Protein AF-A0A8H9BZR9-F1 (afdb_monomer)

Secondary structure (DSSP, 8-state):
-HHHHHHHHHTT-S-HHHHHHHHHTTSS-HHHHHHHHSS-HHHHH--

Radius of gyration: 9.35 Å; Cα contacts (8 Å, |Δi|>4): 40; chains: 1; bounding box: 18×20×23 Å

Mean predicted aligned error: 2.57 Å

Organism: Staphylococcus pseudintermedius (NCBI:txid283734)

Sequence (47 aa):
MRNIGIKYYKMGLYTEKQFALFVKRGFVTEDEFKELTGQNYQEVINE

Foldseek 3Di:
DLVVLLVCVVVVNDDLLRSLVCCVVVSAPQVRSCVSPVDRSVVSVVD

Solvent-accessible surface area (backbone atoms only — not comparable to full-atom values): 2835 Å² total; per-residue (Å²): 111,40,73,58,55,54,51,40,39,76,69,66,76,41,55,72,69,61,50,47,54,38,35,79,71,68,47,40,51,61,65,57,45,25,74,74,70,72,44,60,54,72,61,60,75,76,107

Nearest PDB structures (foldseek):
  2xf5-assembly1_A  TM=7.560E-01  e=2.861E+00  Bacillus phage SPP1
  2xf6-assembly1_A  TM=6.644E-01  e=2.535E+00  Bacillus phage SPP1

pLDDT: mean 92.65, std 5.56, range [72.12, 97.31]

InterPro domains:
  IPR010022 Protein of unknown function XkdX [PF09693] (7-41)

Structure (mmCIF, N/CA/C/O backbone):
data_AF-A0A8H9BZR9-F1
#
_entry.id   AF-A0A8H9BZR9-F1
#
loop_
_atom_site.group_PDB
_atom_site.id
_atom_site.type_symbol
_atom_site.label_atom_id
_atom_site.label_alt_id
_atom_site.label_comp_id
_atom_site.label_asym_id
_atom_site.label_entity_id
_atom_site.label_seq_id
_atom_site.pdbx_PDB_ins_code
_atom_site.Cartn_x
_atom_site.Cartn_y
_atom_site.Cartn_z
_atom_site.occupancy
_atom_site.B_iso_or_equiv
_atom_site.auth_seq_id
_atom_site.auth_comp_id
_atom_site.auth_asym_id
_atom_site.auth_atom_id
_atom_site.pdbx_PDB_model_num
ATOM 1 N N . MET A 1 1 ? 12.221 -5.297 -6.006 1.00 72.19 1 MET A N 1
ATOM 2 C CA . MET A 1 1 ? 11.016 -5.724 -5.252 1.00 72.19 1 MET A CA 1
ATOM 3 C C . MET A 1 1 ? 9.802 -4.813 -5.449 1.00 72.19 1 MET A C 1
ATOM 5 O O . MET A 1 1 ? 8.709 -5.357 -5.523 1.00 72.19 1 MET A O 1
ATOM 9 N N . ARG A 1 2 ? 9.959 -3.486 -5.609 1.00 77.12 2 ARG A N 1
ATOM 10 C CA . ARG A 1 2 ? 8.864 -2.513 -5.858 1.00 77.12 2 ARG A CA 1
ATOM 11 C C . ARG A 1 2 ? 7.775 -2.991 -6.830 1.00 77.12 2 ARG A C 1
ATOM 13 O O . ARG A 1 2 ? 6.631 -3.173 -6.431 1.00 77.12 2 ARG A O 1
ATOM 20 N N . ASN A 1 3 ? 8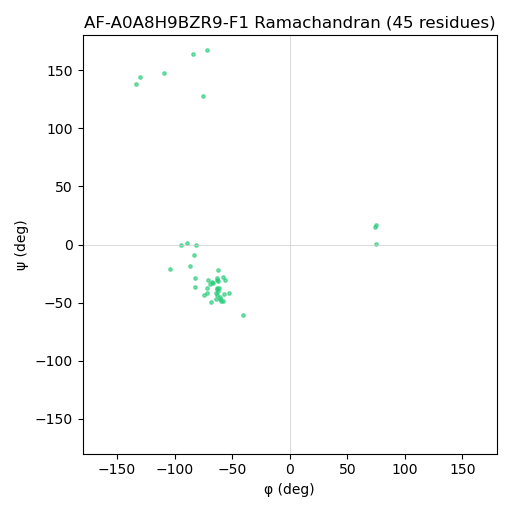.149 -3.291 -8.074 1.00 84.94 3 ASN A N 1
ATOM 21 C CA . ASN A 1 3 ? 7.189 -3.649 -9.129 1.00 84.94 3 ASN A CA 1
ATOM 22 C C . ASN A 1 3 ? 6.414 -4.944 -8.841 1.00 84.94 3 ASN A C 1
ATOM 24 O O . ASN A 1 3 ? 5.269 -5.084 -9.259 1.00 84.94 3 ASN A O 1
ATOM 28 N N . ILE A 1 4 ? 7.028 -5.887 -8.122 1.00 88.88 4 ILE A N 1
ATOM 29 C CA . ILE A 1 4 ? 6.402 -7.169 -7.780 1.00 88.88 4 ILE A CA 1
ATOM 30 C C . ILE A 1 4 ? 5.346 -6.963 -6.686 1.00 88.88 4 ILE A C 1
ATOM 32 O O . ILE A 1 4 ? 4.239 -7.473 -6.820 1.00 88.88 4 ILE A O 1
ATOM 36 N N . GLY A 1 5 ? 5.652 -6.165 -5.655 1.00 86.75 5 GLY A N 1
ATOM 37 C CA . GLY A 1 5 ? 4.704 -5.850 -4.579 1.00 86.75 5 GLY A CA 1
ATOM 38 C C . GLY A 1 5 ? 3.445 -5.148 -5.089 1.00 86.75 5 GLY A C 1
ATOM 39 O O . GLY A 1 5 ? 2.336 -5.587 -4.801 1.00 86.75 5 GLY A O 1
ATOM 40 N N . ILE A 1 6 ? 3.614 -4.124 -5.934 1.00 92.88 6 ILE A N 1
ATOM 41 C CA . ILE A 1 6 ? 2.489 -3.403 -6.556 1.00 92.88 6 ILE A CA 1
ATOM 42 C C . ILE A 1 6 ? 1.679 -4.331 -7.469 1.00 92.88 6 ILE A C 1
ATOM 44 O O . ILE A 1 6 ? 0.449 -4.309 -7.436 1.00 92.88 6 ILE A O 1
ATOM 48 N N . LYS A 1 7 ? 2.348 -5.167 -8.278 1.00 94.00 7 LYS A N 1
ATOM 49 C CA . LYS A 1 7 ? 1.668 -6.123 -9.162 1.00 94.00 7 LYS A CA 1
ATOM 50 C C . LYS A 1 7 ? 0.772 -7.071 -8.368 1.00 94.00 7 LYS A C 1
ATOM 52 O O . LYS A 1 7 ? -0.384 -7.249 -8.730 1.00 94.00 7 LYS A O 1
ATOM 57 N N . TYR A 1 8 ? 1.288 -7.662 -7.295 1.00 91.88 8 TYR A N 1
ATOM 58 C CA . TYR A 1 8 ? 0.523 -8.598 -6.474 1.00 91.88 8 TYR A CA 1
ATOM 59 C C . TYR A 1 8 ? -0.601 -7.923 -5.685 1.00 91.88 8 TYR A C 1
ATOM 61 O O . TYR A 1 8 ? -1.673 -8.512 -5.574 1.00 91.88 8 TYR A O 1
ATOM 69 N N . TYR A 1 9 ? -0.418 -6.677 -5.232 1.00 94.00 9 TYR A N 1
ATOM 70 C CA . TYR A 1 9 ? -1.519 -5.898 -4.656 1.00 94.00 9 TYR A CA 1
ATOM 71 C C . TYR A 1 9 ? -2.655 -5.699 -5.670 1.00 94.00 9 TYR A C 1
ATOM 73 O O . TYR A 1 9 ? -3.796 -6.045 -5.389 1.00 94.00 9 TYR A O 1
ATOM 81 N N . LYS A 1 10 ? -2.338 -5.273 -6.901 1.00 94.19 10 LYS A N 1
ATOM 82 C CA . LYS A 1 10 ? -3.333 -5.118 -7.981 1.00 94.19 10 LYS A CA 1
ATOM 83 C C . LYS A 1 10 ? -4.013 -6.428 -8.393 1.00 94.19 10 LYS A C 1
ATOM 85 O O . LYS A 1 10 ? -5.099 -6.396 -8.959 1.00 94.19 10 LYS A O 1
ATOM 90 N N . MET A 1 11 ? -3.384 -7.572 -8.124 1.00 96.12 11 MET A N 1
ATOM 91 C CA . MET A 1 11 ? -3.978 -8.900 -8.315 1.00 96.12 11 MET A CA 1
ATOM 92 C C . MET A 1 11 ? -4.897 -9.322 -7.153 1.00 96.12 11 MET A C 1
ATOM 94 O O . MET A 1 11 ? -5.435 -10.425 -7.192 1.00 96.12 11 MET A O 1
ATOM 98 N N . GLY A 1 12 ? -5.058 -8.489 -6.119 1.00 95.50 12 GLY A N 1
ATOM 99 C CA . GLY A 1 12 ? -5.867 -8.787 -4.935 1.00 95.50 12 GLY A CA 1
ATOM 100 C C . GLY A 1 12 ? -5.215 -9.776 -3.968 1.00 95.50 12 GLY A C 1
ATOM 101 O O . GLY A 1 12 ? -5.901 -10.359 -3.135 1.00 95.50 12 GLY A O 1
ATOM 102 N N . LEU A 1 13 ? -3.899 -10.000 -4.074 1.00 95.06 13 LEU A N 1
ATOM 103 C CA . LEU A 1 13 ? -3.177 -10.962 -3.230 1.00 95.06 13 LEU A CA 1
ATOM 104 C C . LEU A 1 13 ? -2.775 -10.393 -1.863 1.00 95.06 13 LEU A C 1
ATOM 106 O O . LEU A 1 13 ? -2.292 -11.141 -1.015 1.00 95.06 13 LEU A O 1
ATOM 110 N N . TYR A 1 14 ? -2.943 -9.085 -1.662 1.00 94.69 14 TYR A N 1
ATOM 111 C CA . TYR A 1 14 ? -2.621 -8.401 -0.417 1.00 94.69 14 TYR A CA 1
ATOM 112 C C . TYR A 1 14 ? -3.758 -7.476 -0.005 1.00 94.69 14 TYR A C 1
ATOM 114 O O . TYR A 1 14 ? -4.281 -6.738 -0.836 1.00 94.69 14 TYR A O 1
ATOM 122 N N . THR A 1 15 ? -4.077 -7.475 1.288 1.00 95.19 15 THR A N 1
ATOM 123 C CA . THR A 1 15 ? -4.879 -6.410 1.904 1.00 95.19 15 THR A CA 1
ATOM 124 C C . THR A 1 15 ? -4.065 -5.123 2.023 1.00 95.19 15 THR A C 1
ATOM 126 O O . THR A 1 15 ? -2.837 -5.143 1.930 1.00 95.19 15 THR A O 1
ATOM 129 N N . GLU A 1 16 ? -4.718 -4.003 2.315 1.00 94.69 16 GLU A N 1
ATOM 130 C CA . GLU A 1 16 ? -4.078 -2.704 2.547 1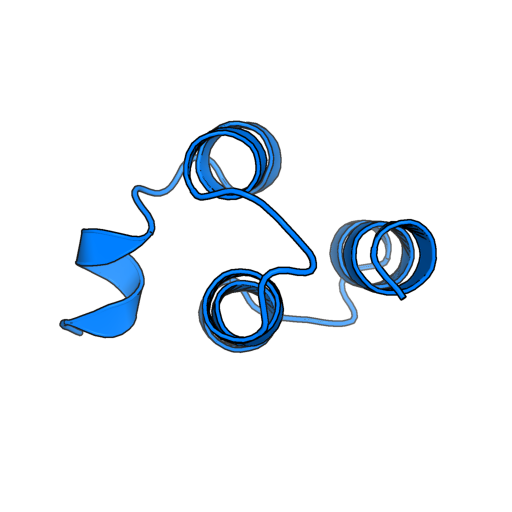.00 94.69 16 GLU A CA 1
ATOM 131 C C . GLU A 1 16 ? -3.044 -2.795 3.680 1.00 94.69 16 GLU A C 1
ATOM 133 O O . GLU A 1 16 ? -1.913 -2.337 3.524 1.00 94.69 16 GLU A O 1
ATOM 138 N N . LYS A 1 17 ? -3.368 -3.496 4.780 1.00 94.81 17 LYS A N 1
ATOM 139 C CA . LYS A 1 17 ? -2.431 -3.733 5.898 1.00 94.81 17 LYS A CA 1
ATOM 140 C C . LYS A 1 17 ? -1.205 -4.543 5.473 1.00 94.81 17 LYS A C 1
ATOM 142 O O . LYS A 1 17 ? -0.085 -4.252 5.889 1.00 94.81 17 LYS A 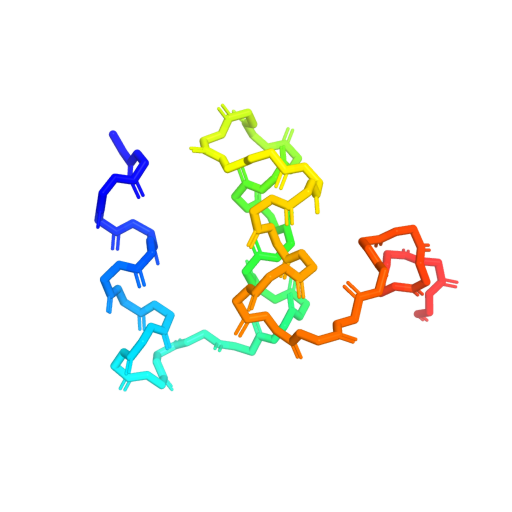O 1
ATOM 147 N N . GLN A 1 18 ? -1.385 -5.554 4.625 1.00 94.69 18 GLN A N 1
ATOM 148 C CA . GLN A 1 18 ? -0.262 -6.332 4.094 1.00 94.69 18 GLN A CA 1
ATOM 149 C C . GLN A 1 18 ? 0.556 -5.521 3.085 1.00 94.69 18 GLN A C 1
ATOM 151 O O . GLN A 1 18 ? 1.785 -5.603 3.077 1.00 94.69 18 GLN A O 1
ATOM 156 N N . PHE A 1 19 ? -0.102 -4.699 2.270 1.00 95.62 19 PHE A N 1
ATOM 157 C CA 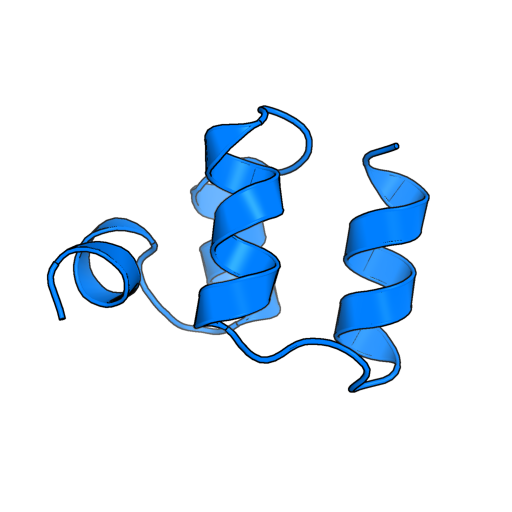. PHE A 1 19 ? 0.555 -3.817 1.316 1.00 95.62 19 PHE A CA 1
ATOM 158 C C . PHE A 1 19 ? 1.360 -2.707 2.017 1.00 95.62 19 PHE A C 1
ATOM 160 O O . PHE A 1 19 ? 2.461 -2.373 1.579 1.00 95.62 19 PHE A O 1
ATOM 167 N N . ALA A 1 20 ? 0.907 -2.235 3.182 1.00 95.69 20 ALA A N 1
ATOM 168 C CA . ALA A 1 20 ? 1.617 -1.272 4.027 1.00 95.69 20 ALA A CA 1
ATOM 169 C C . ALA A 1 20 ? 3.020 -1.769 4.448 1.00 95.69 20 ALA A C 1
ATOM 171 O O . ALA A 1 20 ? 3.953 -0.981 4.614 1.00 95.69 20 ALA A O 1
ATOM 172 N N . LEU A 1 21 ? 3.237 -3.089 4.535 1.00 94.44 21 LEU A N 1
ATOM 173 C CA . LEU A 1 21 ? 4.563 -3.657 4.813 1.00 94.44 21 LEU A CA 1
ATOM 174 C C . LEU A 1 21 ? 5.584 -3.336 3.713 1.00 94.44 21 LEU A C 1
ATOM 176 O O . LEU A 1 21 ? 6.776 -3.219 4.002 1.00 94.44 21 LEU A O 1
ATOM 180 N N . PHE A 1 22 ? 5.143 -3.163 2.466 1.00 94.12 22 PHE A N 1
ATOM 181 C CA . PHE A 1 22 ? 6.018 -2.767 1.364 1.00 94.12 22 PHE A CA 1
ATOM 182 C C . PHE A 1 22 ? 6.461 -1.310 1.498 1.00 94.12 22 PHE A C 1
ATOM 184 O O . PHE A 1 22 ? 7.596 -0.995 1.135 1.00 94.12 22 PHE A O 1
ATOM 191 N N . VAL A 1 23 ? 5.619 -0.458 2.089 1.00 94.12 23 VAL A N 1
ATOM 192 C CA . VAL A 1 23 ? 5.972 0.923 2.437 1.00 94.12 23 VAL A CA 1
ATOM 193 C C . VAL A 1 23 ? 7.008 0.943 3.554 1.00 94.12 23 VAL A C 1
ATOM 195 O O . VAL A 1 23 ? 8.088 1.504 3.388 1.00 94.12 23 VAL A O 1
ATOM 198 N N . LYS A 1 24 ? 6.764 0.199 4.641 1.00 92.88 24 LYS A N 1
ATOM 199 C CA . LYS A 1 24 ? 7.709 0.063 5.765 1.00 92.88 24 LYS A CA 1
ATOM 200 C C . LYS A 1 24 ? 9.093 -0.442 5.340 1.00 92.88 24 LYS A C 1
ATOM 202 O O . LYS A 1 24 ? 10.096 -0.129 5.975 1.00 92.88 24 LYS A O 1
ATOM 207 N N . ARG A 1 25 ? 9.160 -1.258 4.284 1.00 92.62 25 ARG A N 1
ATOM 208 C CA . ARG A 1 25 ? 10.413 -1.795 3.723 1.00 92.62 25 ARG A CA 1
ATOM 209 C C . ARG A 1 25 ? 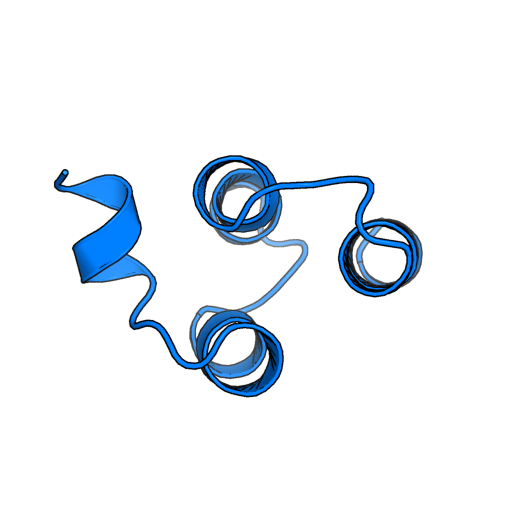11.044 -0.896 2.652 1.00 92.62 25 ARG A C 1
ATOM 211 O O . ARG A 1 25 ? 12.078 -1.270 2.108 1.00 92.62 25 ARG A O 1
ATOM 218 N N . GLY A 1 26 ? 10.445 0.258 2.353 1.00 92.69 26 GLY A N 1
ATOM 219 C CA . GLY A 1 26 ? 10.940 1.225 1.370 1.00 92.69 26 GLY A CA 1
ATOM 220 C C . GLY A 1 26 ? 10.748 0.793 -0.085 1.00 92.69 26 GLY A C 1
ATOM 221 O O . GLY A 1 26 ? 11.375 1.344 -0.987 1.00 92.69 26 GLY A O 1
ATOM 222 N N . PHE A 1 27 ? 9.913 -0.216 -0.344 1.00 93.19 27 PHE A N 1
ATOM 223 C CA . PHE A 1 27 ? 9.630 -0.667 -1.705 1.00 93.19 27 PHE A CA 1
ATOM 224 C C . PHE A 1 27 ? 8.575 0.194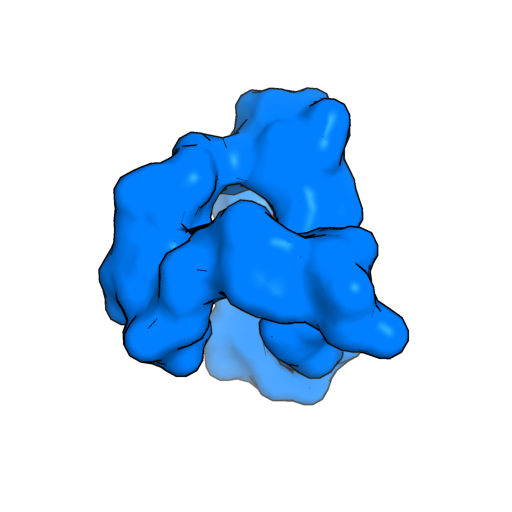 -2.394 1.00 93.19 27 PHE A C 1
ATOM 226 O O . PHE A 1 27 ? 8.625 0.320 -3.614 1.00 93.19 27 PHE A O 1
ATOM 233 N N . VAL A 1 28 ? 7.664 0.788 -1.629 1.00 93.88 28 VAL A N 1
ATOM 234 C CA . VAL A 1 28 ? 6.577 1.669 -2.082 1.00 93.88 28 VAL A CA 1
ATOM 235 C C . VAL A 1 28 ? 6.624 2.932 -1.218 1.00 93.88 28 VAL A C 1
ATOM 237 O O . VAL A 1 28 ? 7.001 2.843 -0.052 1.00 93.88 28 VAL A O 1
ATOM 240 N N . THR A 1 29 ? 6.321 4.106 -1.764 1.00 95.38 29 THR A N 1
ATOM 241 C CA . THR A 1 29 ? 6.229 5.334 -0.951 1.00 95.38 29 THR A CA 1
ATOM 242 C C . THR A 1 29 ? 4.848 5.472 -0.304 1.00 95.38 29 THR A C 1
ATOM 244 O O . THR A 1 29 ? 3.895 4.809 -0.709 1.00 95.38 29 THR A O 1
ATOM 247 N N . GLU A 1 30 ? 4.715 6.334 0.707 1.00 96.62 30 GLU A N 1
ATOM 248 C CA . GLU A 1 30 ? 3.403 6.617 1.317 1.00 96.62 30 GLU A CA 1
ATOM 249 C C . GLU A 1 30 ? 2.418 7.222 0.303 1.00 96.62 30 GLU A C 1
ATOM 251 O O . GLU A 1 30 ? 1.246 6.847 0.288 1.00 96.62 30 GLU A O 1
ATOM 256 N N . ASP A 1 31 ? 2.903 8.084 -0.596 1.00 96.62 31 ASP A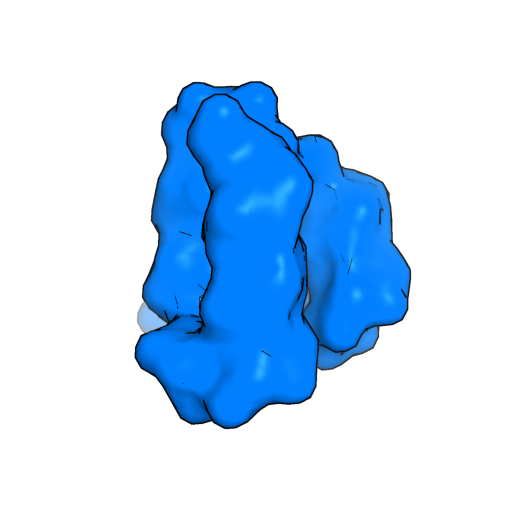 N 1
ATOM 257 C CA . ASP A 1 31 ? 2.087 8.682 -1.659 1.00 96.62 31 ASP A CA 1
ATOM 258 C C . ASP A 1 31 ? 1.572 7.625 -2.642 1.00 96.62 31 ASP A C 1
ATOM 260 O O . ASP A 1 31 ? 0.379 7.568 -2.924 1.00 96.62 31 ASP A O 1
ATOM 264 N N . GLU A 1 32 ? 2.439 6.717 -3.101 1.00 94.44 32 GLU A N 1
ATOM 265 C CA . GLU A 1 32 ? 2.029 5.617 -3.982 1.00 94.44 32 GLU A CA 1
ATOM 266 C C . GLU A 1 32 ? 1.039 4.675 -3.297 1.00 94.44 32 GLU A C 1
ATOM 268 O O . GLU A 1 32 ? 0.116 4.165 -3.929 1.00 94.44 32 GLU A O 1
ATOM 273 N N . PHE A 1 33 ? 1.223 4.423 -1.999 1.00 96.12 33 PHE A N 1
ATOM 274 C CA . PHE A 1 33 ? 0.272 3.640 -1.223 1.00 96.12 33 PHE A CA 1
ATOM 275 C C . PHE A 1 33 ? -1.104 4.307 -1.222 1.00 96.12 33 PHE A C 1
ATOM 277 O O . PHE A 1 33 ? -2.103 3.636 -1.487 1.00 96.12 33 PHE A O 1
ATOM 284 N N . LYS A 1 34 ? -1.159 5.623 -0.999 1.00 97.31 34 LYS A N 1
ATOM 285 C CA . LYS A 1 34 ? -2.402 6.396 -1.028 1.00 97.31 34 LYS A CA 1
ATOM 286 C C . LYS A 1 34 ? -3.049 6.406 -2.409 1.00 97.31 34 LYS A C 1
ATOM 288 O O . LYS A 1 34 ? -4.258 6.226 -2.506 1.00 97.31 34 LYS A O 1
ATOM 293 N N . GLU A 1 35 ? -2.266 6.557 -3.471 1.00 96.25 35 GLU A N 1
ATOM 294 C CA . GLU A 1 35 ? -2.768 6.497 -4.848 1.00 96.25 35 GLU A CA 1
ATOM 295 C C . GLU A 1 35 ? -3.358 5.124 -5.200 1.00 96.25 35 GLU A C 1
ATOM 297 O O . GLU A 1 35 ? -4.361 5.042 -5.906 1.00 96.25 35 GLU A O 1
ATOM 302 N N . LEU A 1 36 ? -2.743 4.040 -4.718 1.00 94.81 36 LEU A N 1
ATOM 303 C CA . LEU A 1 36 ? -3.153 2.673 -5.045 1.00 94.81 36 LEU A CA 1
ATOM 304 C C . LEU A 1 36 ? -4.324 2.165 -4.199 1.00 94.81 36 LEU A C 1
ATOM 306 O O . LEU A 1 36 ? -5.148 1.414 -4.713 1.00 94.81 36 LEU A O 1
ATOM 310 N N . THR A 1 37 ? -4.370 2.535 -2.919 1.00 94.94 37 THR A N 1
ATOM 311 C CA . THR A 1 37 ? -5.334 2.003 -1.936 1.00 94.94 37 THR A CA 1
ATOM 312 C C . THR A 1 37 ? -6.462 2.983 -1.613 1.00 94.94 37 THR A C 1
ATOM 314 O O . THR A 1 37 ? -7.501 2.583 -1.097 1.00 94.94 37 THR A O 1
ATOM 317 N N . GLY A 1 38 ? -6.257 4.280 -1.866 1.00 96.31 38 GLY A N 1
ATOM 318 C CA . GLY A 1 38 ? -7.134 5.357 -1.408 1.00 96.31 38 GLY A CA 1
ATOM 319 C C . GLY A 1 38 ? -7.011 5.696 0.084 1.00 96.31 38 GLY A C 1
ATOM 320 O O . GLY A 1 38 ? -7.710 6.594 0.548 1.00 96.31 38 GLY A O 1
ATOM 321 N N . GLN A 1 39 ? -6.140 5.017 0.840 1.00 95.19 39 GLN A N 1
AT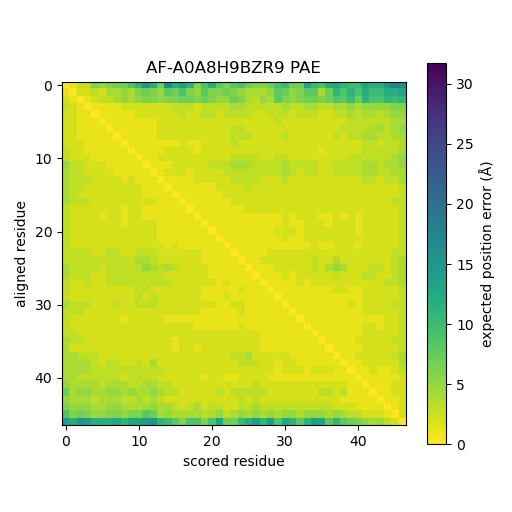OM 322 C CA . GLN A 1 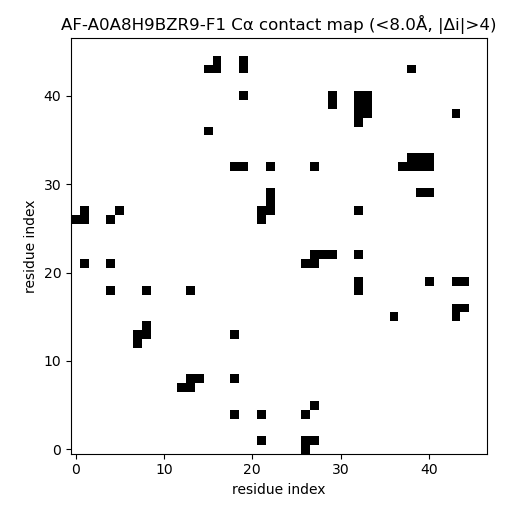39 ? -5.992 5.186 2.290 1.00 95.19 39 GLN A CA 1
ATOM 323 C C . GLN A 1 39 ? -4.679 5.887 2.653 1.00 95.19 39 GLN A C 1
ATOM 325 O O . GLN A 1 39 ? -3.656 5.709 1.988 1.00 95.19 39 GLN A O 1
ATOM 330 N N . ASN A 1 40 ? -4.672 6.671 3.736 1.00 96.06 40 ASN A N 1
ATOM 331 C CA . ASN A 1 40 ? -3.421 7.223 4.255 1.00 96.06 40 ASN A CA 1
ATOM 332 C C . ASN A 1 40 ? -2.640 6.121 4.985 1.00 96.06 40 ASN A C 1
ATOM 334 O O . ASN A 1 40 ? -3.158 5.497 5.908 1.00 96.06 40 ASN A O 1
ATOM 338 N N . TYR A 1 41 ? -1.367 5.921 4.632 1.00 95.88 41 TYR A N 1
ATOM 339 C CA . TYR A 1 41 ? -0.519 4.890 5.248 1.00 95.88 41 TYR A CA 1
ATOM 340 C C . TYR A 1 41 ? -0.489 4.976 6.785 1.00 95.88 41 TYR A C 1
ATOM 342 O O . TYR A 1 41 ? -0.611 3.955 7.459 1.00 95.88 41 TYR A O 1
ATOM 350 N N . GLN A 1 42 ? -0.399 6.193 7.335 1.00 93.62 42 GLN A N 1
ATOM 351 C CA . GLN A 1 42 ? -0.381 6.428 8.784 1.00 93.62 42 GLN A CA 1
ATOM 352 C C . GLN A 1 42 ? -1.668 5.966 9.487 1.00 93.62 42 GLN A C 1
ATOM 354 O O . GLN A 1 42 ? -1.609 5.537 10.633 1.00 93.62 42 GLN A O 1
ATOM 359 N N . GLU A 1 43 ? -2.827 6.022 8.831 1.00 93.88 43 GLU A N 1
ATOM 360 C CA . GLU A 1 43 ? -4.090 5.544 9.416 1.00 93.88 43 GLU A CA 1
ATOM 361 C C . GLU A 1 43 ? -4.102 4.012 9.484 1.00 93.88 43 GLU A C 1
ATOM 363 O O . GLU A 1 43 ? -4.456 3.439 10.508 1.00 93.88 43 GLU A O 1
ATOM 368 N N . VAL A 1 44 ? -3.616 3.354 8.428 1.00 92.94 44 VAL A N 1
ATOM 369 C CA . VAL A 1 44 ? -3.616 1.888 8.293 1.00 92.94 44 VAL A CA 1
ATOM 370 C C . VAL A 1 44 ? -2.694 1.195 9.298 1.00 92.94 44 VAL A C 1
ATOM 372 O O . VAL A 1 44 ? -2.980 0.077 9.722 1.00 92.94 44 VAL A O 1
ATOM 375 N N . ILE A 1 45 ? -1.571 1.821 9.665 1.00 92.69 45 ILE A N 1
ATOM 376 C CA . ILE A 1 45 ? -0.604 1.224 10.603 1.00 92.69 45 ILE A CA 1
ATOM 377 C C . ILE A 1 45 ? -0.913 1.493 12.079 1.00 92.69 45 ILE A C 1
ATOM 379 O O . ILE A 1 45 ? -0.360 0.801 12.932 1.00 92.69 45 ILE A O 1
ATOM 383 N N . ASN A 1 46 ? -1.734 2.501 12.379 1.00 86.69 46 ASN A N 1
ATOM 384 C CA . ASN A 1 46 ? -2.099 2.879 13.748 1.00 86.69 46 ASN A CA 1
ATOM 385 C C . ASN A 1 46 ? -3.412 2.221 14.218 1.00 86.69 46 ASN A C 1
ATOM 387 O O . ASN A 1 46 ? -3.819 2.438 15.359 1.00 86.69 46 ASN A O 1
ATOM 391 N N . GLU A 1 47 ? -4.049 1.426 13.353 1.00 72.12 47 GLU A N 1
ATOM 392 C CA . GLU A 1 47 ? -5.262 0.635 13.607 1.00 72.12 47 GLU A CA 1
ATOM 393 C C . GLU A 1 47 ? -4.954 -0.854 13.836 1.00 72.12 47 GLU A C 1
ATOM 395 O O . GLU A 1 47 ? -5.373 -1.387 14.885 1.00 72.12 47 GLU A O 1
#